Protein AF-A0A7K3PFY5-F1 (afdb_monomer_lite)

Organism: NCBI:txid285562

Sequence (84 aa):
MAAEQHPGGYDDGYDALMAAITGEPLPPDAGPDTRGEYRSATADVALLREQLNLLGDALGDAEPQDRPAPAPAPVAAPAPAPVP

pLDDT: mean 79.74, std 17.81, range [42.62, 98.5]

Radius of gyration: 29.56 Å; chains: 1; bounding box: 54×48×85 Å

Structure (mmCIF, N/CA/C/O backbone):
data_AF-A0A7K3PFY5-F1
#
_entry.id   AF-A0A7K3PFY5-F1
#
loop_
_atom_site.group_PDB
_atom_site.id
_atom_site.type_symbol
_atom_site.label_atom_id
_atom_site.label_alt_id
_atom_site.label_comp_id
_atom_site.label_asym_id
_atom_site.label_entity_id
_atom_site.label_seq_id
_atom_site.pdbx_PDB_ins_code
_atom_site.Cartn_x
_atom_site.Cartn_y
_atom_site.Cartn_z
_atom_site.occupancy
_atom_site.B_iso_or_equiv
_atom_site.auth_seq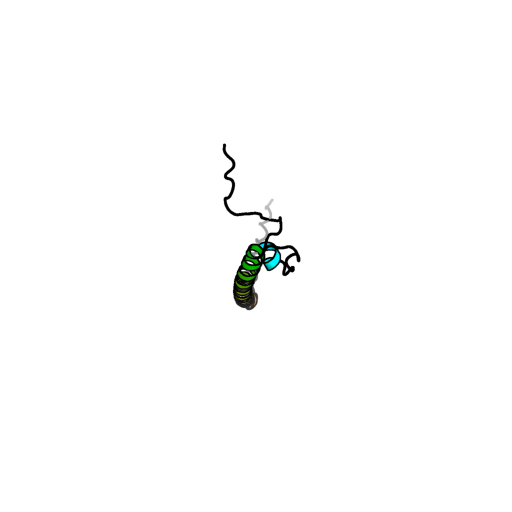_id
_atom_site.auth_comp_id
_atom_site.auth_asym_id
_atom_site.auth_atom_id
_atom_site.pdbx_PDB_model_num
ATOM 1 N N . MET A 1 1 ? 35.326 14.282 5.396 1.00 42.62 1 MET A N 1
ATOM 2 C CA . MET A 1 1 ? 34.159 13.395 5.549 1.00 42.62 1 MET A CA 1
ATOM 3 C C . MET A 1 1 ? 33.753 12.976 4.153 1.00 42.62 1 MET A C 1
ATOM 5 O O . MET A 1 1 ? 33.406 13.842 3.362 1.00 42.62 1 MET A O 1
ATOM 9 N N . ALA A 1 2 ? 33.977 11.710 3.805 1.00 43.34 2 ALA A N 1
ATOM 10 C CA . ALA A 1 2 ? 33.576 11.166 2.515 1.00 43.34 2 ALA A CA 1
ATOM 11 C C . ALA A 1 2 ? 32.067 10.918 2.569 1.00 43.34 2 ALA A C 1
ATOM 13 O O . ALA A 1 2 ? 31.593 10.335 3.540 1.00 43.34 2 ALA A O 1
ATOM 14 N N . ALA A 1 3 ? 31.330 11.408 1.574 1.00 45.59 3 ALA A N 1
ATOM 15 C CA . ALA A 1 3 ? 29.942 11.024 1.389 1.00 45.59 3 ALA A CA 1
ATOM 16 C C . ALA A 1 3 ? 29.913 9.504 1.213 1.00 45.59 3 ALA A C 1
ATOM 18 O O . ALA A 1 3 ? 30.558 8.979 0.302 1.00 45.59 3 ALA A O 1
ATOM 19 N N . GLU A 1 4 ? 29.224 8.808 2.110 1.00 47.09 4 GLU A N 1
ATOM 20 C CA . GLU A 1 4 ? 28.863 7.412 1.916 1.00 47.09 4 GLU A CA 1
ATOM 21 C C . GLU A 1 4 ? 27.946 7.367 0.694 1.00 47.09 4 GLU A C 1
ATOM 23 O O . GLU A 1 4 ? 26.741 7.591 0.767 1.00 47.09 4 GLU A O 1
ATOM 28 N N . GLN A 1 5 ? 28.560 7.193 -0.475 1.00 47.69 5 GLN A N 1
ATOM 29 C CA . GLN A 1 5 ? 27.846 6.933 -1.709 1.00 47.69 5 GLN A CA 1
ATOM 30 C C . GLN A 1 5 ? 27.221 5.555 -1.556 1.00 47.69 5 GLN A C 1
ATOM 32 O O . GLN A 1 5 ? 27.932 4.552 -1.568 1.00 47.69 5 GLN A O 1
ATOM 37 N N . HIS A 1 6 ? 25.907 5.538 -1.336 1.00 44.00 6 HIS A N 1
ATOM 38 C CA . HIS A 1 6 ? 25.104 4.331 -1.208 1.00 44.00 6 HIS A CA 1
ATOM 39 C C . HIS A 1 6 ? 25.275 3.503 -2.496 1.00 44.00 6 HIS A C 1
ATOM 41 O O . HIS A 1 6 ? 24.855 3.953 -3.565 1.00 44.00 6 HIS A O 1
ATOM 47 N N . PRO A 1 7 ? 25.953 2.343 -2.448 1.00 44.56 7 PRO A N 1
ATOM 48 C CA . PRO A 1 7 ? 26.247 1.565 -3.638 1.00 44.56 7 PRO A CA 1
ATOM 49 C C . PRO A 1 7 ? 25.009 0.734 -3.996 1.00 44.56 7 PRO A C 1
ATOM 51 O O . PRO A 1 7 ? 24.839 -0.385 -3.525 1.00 44.56 7 PRO A O 1
ATOM 54 N N . GLY A 1 8 ? 24.121 1.317 -4.798 1.00 45.78 8 GLY A N 1
ATOM 55 C CA . GLY A 1 8 ? 22.917 0.680 -5.336 1.00 45.78 8 GLY A CA 1
ATOM 56 C C . GLY A 1 8 ? 22.104 1.715 -6.107 1.00 45.78 8 GLY A C 1
ATOM 57 O O . GLY A 1 8 ? 21.657 2.689 -5.515 1.00 45.78 8 GLY A O 1
ATOM 58 N N . GLY A 1 9 ? 22.027 1.553 -7.427 1.00 45.31 9 GLY A N 1
ATOM 59 C CA . GLY A 1 9 ? 21.625 2.569 -8.398 1.00 45.31 9 GLY A CA 1
ATOM 60 C C . GLY A 1 9 ? 20.292 3.263 -8.119 1.00 45.31 9 GLY A C 1
ATOM 61 O O . GLY A 1 9 ? 19.239 2.641 -8.121 1.00 45.31 9 GLY A O 1
ATOM 62 N N . TYR A 1 10 ? 20.347 4.590 -8.021 1.00 49.22 10 TYR A N 1
ATOM 63 C CA . TYR A 1 10 ? 19.247 5.459 -8.434 1.00 49.22 10 TYR A CA 1
ATOM 64 C C . TYR A 1 10 ? 19.305 5.604 -9.966 1.00 49.22 10 TYR A C 1
ATOM 66 O O . TYR A 1 10 ? 19.530 6.704 -10.469 1.00 49.22 10 TYR A O 1
ATOM 74 N N . ASP A 1 11 ? 19.232 4.496 -10.710 1.00 51.94 11 ASP A N 1
ATOM 75 C CA . ASP A 1 11 ? 19.188 4.563 -12.174 1.00 51.94 11 ASP A CA 1
ATOM 76 C C . ASP A 1 11 ? 17.774 5.013 -12.559 1.00 51.94 11 ASP A C 1
ATOM 78 O O . ASP A 1 11 ? 16.791 4.306 -12.349 1.00 51.94 11 ASP A O 1
ATOM 82 N N . ASP A 1 12 ? 17.703 6.251 -13.043 1.00 50.44 12 ASP A N 1
ATOM 83 C CA . ASP A 1 12 ? 16.516 6.974 -13.492 1.00 50.44 12 ASP A CA 1
ATOM 84 C C . ASP A 1 1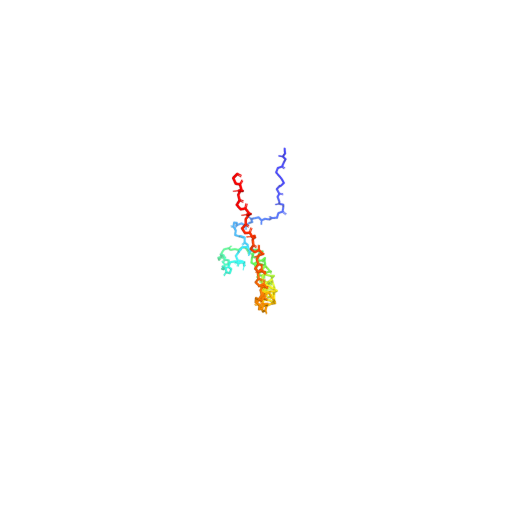2 ? 15.490 7.346 -12.421 1.00 50.44 12 ASP A C 1
ATOM 86 O O . ASP A 1 12 ? 14.347 6.972 -12.568 1.00 50.44 12 ASP A O 1
ATOM 90 N N . GLY A 1 13 ? 15.837 8.120 -11.381 1.00 54.78 13 GLY A N 1
ATOM 91 C CA . GLY A 1 13 ? 14.933 9.094 -10.711 1.00 54.78 13 GLY A CA 1
ATOM 92 C C . GLY A 1 13 ? 13.517 8.672 -10.245 1.00 54.78 13 GLY A C 1
ATOM 93 O O . GLY A 1 13 ? 12.758 9.523 -9.781 1.00 54.78 13 GLY A O 1
ATOM 94 N N . TYR A 1 14 ? 13.153 7.399 -10.346 1.00 64.75 14 TYR A N 1
ATOM 95 C CA . TYR A 1 14 ? 11.818 6.845 -10.202 1.00 64.75 14 TYR A CA 1
ATOM 96 C C . TYR A 1 14 ? 11.920 5.746 -9.158 1.00 64.75 14 TYR A C 1
ATOM 98 O O . TYR A 1 14 ? 12.359 4.628 -9.420 1.00 64.75 14 TYR A O 1
ATOM 106 N N . ASP A 1 15 ? 11.537 6.099 -7.941 1.00 85.94 15 ASP A N 1
ATOM 107 C CA . ASP A 1 15 ? 11.537 5.177 -6.820 1.00 85.94 15 ASP A CA 1
ATOM 108 C C . ASP A 1 15 ? 10.381 4.172 -6.986 1.00 85.94 15 ASP A C 1
ATOM 110 O O . ASP A 1 15 ? 9.201 4.499 -6.818 1.00 85.94 15 ASP A O 1
ATOM 114 N N . ALA A 1 16 ? 10.735 2.938 -7.354 1.00 91.38 16 ALA A N 1
ATOM 115 C CA . ALA A 1 16 ? 9.802 1.835 -7.554 1.00 91.38 16 ALA A CA 1
ATOM 116 C C . ALA A 1 16 ? 8.966 1.529 -6.300 1.00 91.38 16 ALA A C 1
ATOM 118 O O . ALA A 1 16 ? 7.796 1.151 -6.421 1.00 91.38 16 ALA A O 1
ATOM 119 N N . LEU A 1 17 ? 9.534 1.720 -5.104 1.00 94.12 17 LEU A N 1
ATOM 120 C CA . LEU A 1 17 ? 8.812 1.559 -3.846 1.00 94.12 17 LEU A CA 1
ATOM 121 C C . LEU A 1 17 ? 7.766 2.663 -3.691 1.00 94.12 17 LEU A C 1
ATOM 123 O O . LEU A 1 17 ? 6.608 2.366 -3.399 1.00 94.12 17 LEU A O 1
ATOM 127 N N . MET A 1 18 ? 8.140 3.922 -3.932 1.00 93.94 18 MET A N 1
ATOM 128 C CA . MET A 1 18 ? 7.187 5.033 -3.867 1.00 93.94 18 MET A CA 1
ATOM 129 C C . MET A 1 18 ? 6.031 4.860 -4.854 1.00 93.94 18 MET A C 1
ATOM 131 O O . MET A 1 18 ? 4.881 5.031 -4.453 1.00 93.94 18 MET A O 1
ATOM 135 N N . ALA A 1 19 ? 6.306 4.438 -6.092 1.00 94.75 19 ALA A N 1
ATOM 136 C CA . ALA A 1 19 ? 5.264 4.155 -7.080 1.00 94.75 19 ALA A CA 1
ATOM 137 C C . ALA A 1 19 ? 4.311 3.030 -6.620 1.00 94.75 19 ALA A C 1
ATOM 139 O O . ALA A 1 19 ? 3.095 3.125 -6.789 1.00 94.75 19 ALA A O 1
ATOM 140 N N . ALA A 1 20 ? 4.830 1.969 -5.991 1.00 96.62 20 ALA A N 1
ATOM 141 C CA . ALA A 1 20 ? 4.000 0.890 -5.448 1.00 96.62 20 ALA A CA 1
ATOM 142 C C . ALA A 1 20 ? 3.124 1.360 -4.267 1.00 96.62 20 ALA A C 1
ATOM 144 O O . ALA A 1 20 ? 1.954 0.972 -4.149 1.00 96.62 20 ALA A O 1
ATOM 145 N N . ILE A 1 21 ? 3.666 2.229 -3.405 1.00 95.88 21 ILE A N 1
ATOM 146 C CA . ILE A 1 21 ? 2.933 2.835 -2.286 1.00 95.88 21 ILE A CA 1
ATOM 147 C C . ILE A 1 21 ? 1.794 3.726 -2.801 1.00 95.88 21 ILE A C 1
ATOM 149 O O . ILE A 1 21 ? 0.673 3.610 -2.298 1.00 95.88 21 ILE A O 1
ATOM 153 N N . THR A 1 22 ? 2.043 4.575 -3.805 1.00 95.00 22 THR A N 1
ATOM 154 C CA . THR A 1 22 ? 1.029 5.479 -4.384 1.00 95.00 22 THR A CA 1
ATOM 155 C C . THR A 1 22 ? 0.068 4.778 -5.344 1.00 95.00 22 THR A C 1
ATOM 157 O O . THR A 1 22 ? -1.009 5.302 -5.621 1.00 95.00 22 THR A O 1
ATOM 160 N N . GLY A 1 23 ? 0.409 3.574 -5.815 1.00 94.62 23 GLY A N 1
ATOM 161 C CA . GLY A 1 23 ? -0.362 2.853 -6.830 1.00 94.62 23 GLY A CA 1
ATOM 162 C C . GLY A 1 23 ? -0.195 3.439 -8.233 1.00 94.62 23 GLY A C 1
ATOM 163 O O . GLY A 1 23 ? -1.002 3.159 -9.120 1.00 94.62 23 GLY A O 1
ATOM 164 N N . GLU A 1 24 ? 0.832 4.260 -8.438 1.00 93.94 24 GLU A N 1
ATOM 165 C CA . GLU A 1 24 ? 1.149 4.829 -9.739 1.00 93.94 24 GLU A CA 1
ATOM 166 C C . GLU A 1 24 ? 1.856 3.792 -10.624 1.00 93.94 24 GLU A C 1
ATOM 168 O O . GLU A 1 24 ? 2.629 2.956 -10.135 1.00 93.94 24 GLU A O 1
ATOM 173 N N . PRO A 1 25 ? 1.592 3.806 -11.941 1.00 91.44 25 PRO A N 1
ATOM 174 C CA . PRO A 1 25 ? 2.324 2.968 -12.871 1.00 91.44 25 PRO A CA 1
ATOM 175 C C . PRO A 1 25 ? 3.762 3.470 -13.018 1.00 91.44 25 PRO A C 1
ATOM 177 O O . PRO A 1 25 ? 4.019 4.675 -13.017 1.00 91.44 25 PRO A O 1
ATOM 180 N N . LEU A 1 26 ? 4.698 2.545 -13.235 1.00 90.06 26 LEU A N 1
ATOM 181 C CA . LEU A 1 26 ? 6.044 2.929 -13.647 1.00 90.06 26 LEU A CA 1
ATOM 182 C C . LEU A 1 26 ? 6.037 3.604 -15.031 1.00 90.06 26 LEU A C 1
ATOM 184 O O . LEU A 1 26 ? 5.239 3.223 -15.898 1.00 90.06 26 LEU A O 1
ATOM 188 N N . PRO A 1 27 ? 6.978 4.529 -15.282 1.00 86.81 27 PRO A N 1
ATOM 189 C CA . PRO A 1 27 ? 7.205 5.092 -16.604 1.00 86.81 27 PRO A CA 1
ATOM 190 C C . PRO A 1 27 ? 7.473 4.027 -17.689 1.00 86.81 27 PRO A C 1
ATOM 192 O O . PRO A 1 27 ? 8.049 2.963 -17.414 1.00 86.81 27 PRO A O 1
ATOM 195 N N . PRO A 1 28 ? 7.086 4.287 -18.953 1.00 87.00 28 PRO A N 1
ATOM 196 C CA . PRO A 1 28 ? 7.293 3.348 -20.059 1.00 87.00 28 PRO A CA 1
ATOM 197 C C . PRO A 1 28 ? 8.766 3.040 -20.363 1.00 87.00 28 PRO A C 1
ATOM 199 O O . PRO A 1 28 ? 9.070 1.992 -20.930 1.00 87.00 28 PRO A O 1
ATOM 202 N N . ASP A 1 29 ? 9.676 3.931 -19.993 1.00 85.75 29 ASP A N 1
ATOM 203 C CA . ASP A 1 29 ? 11.123 3.850 -20.195 1.00 85.75 29 ASP A CA 1
ATOM 204 C C . ASP A 1 29 ? 11.878 3.201 -19.025 1.00 85.75 29 ASP A C 1
ATOM 206 O O . ASP A 1 29 ? 13.060 2.912 -19.177 1.00 85.75 29 ASP A O 1
ATOM 210 N N . ALA A 1 30 ? 11.201 2.876 -17.915 1.00 87.12 30 ALA A N 1
ATOM 211 C CA . ALA A 1 30 ? 11.824 2.233 -16.755 1.00 87.12 30 ALA A CA 1
ATOM 212 C C . ALA A 1 30 ? 12.635 0.979 -17.140 1.00 87.12 30 ALA A C 1
ATOM 214 O O . ALA A 1 30 ? 12.224 0.197 -18.000 1.00 87.12 30 ALA A O 1
ATOM 215 N N . GLY A 1 31 ? 13.767 0.740 -16.480 1.00 89.12 31 GLY A N 1
ATOM 216 C CA . GLY A 1 31 ? 14.608 -0.431 -16.732 1.00 89.12 31 GLY A CA 1
ATOM 217 C C . GLY A 1 31 ? 13.951 -1.765 -16.332 1.00 89.12 31 GLY A C 1
ATOM 218 O O . GLY A 1 31 ? 12.966 -1.796 -15.585 1.00 89.12 31 GLY A O 1
ATOM 219 N N . PRO A 1 32 ? 14.464 -2.912 -16.820 1.00 88.94 32 PRO A N 1
ATOM 220 C CA . PRO A 1 32 ? 13.982 -4.233 -16.406 1.00 88.94 32 PRO A CA 1
ATOM 221 C C . PRO A 1 32 ? 14.157 -4.487 -14.899 1.00 88.94 32 PRO A C 1
ATOM 223 O O . PRO A 1 32 ? 13.272 -5.106 -14.304 1.00 88.94 32 PRO A O 1
ATOM 226 N N . ASP A 1 33 ? 15.231 -3.970 -14.295 1.00 89.50 33 ASP A N 1
ATOM 227 C CA . ASP A 1 33 ? 15.515 -4.101 -12.860 1.00 89.50 33 ASP A CA 1
ATOM 228 C C . ASP A 1 33 ? 14.505 -3.304 -12.028 1.00 89.50 33 ASP A C 1
ATOM 230 O O . ASP A 1 33 ? 13.796 -3.896 -11.217 1.00 89.50 33 ASP A O 1
ATOM 234 N N . THR A 1 34 ? 14.291 -2.021 -12.345 1.00 90.31 34 THR A N 1
ATOM 235 C CA . THR A 1 34 ? 13.253 -1.171 -11.728 1.00 90.31 34 THR A CA 1
ATOM 236 C C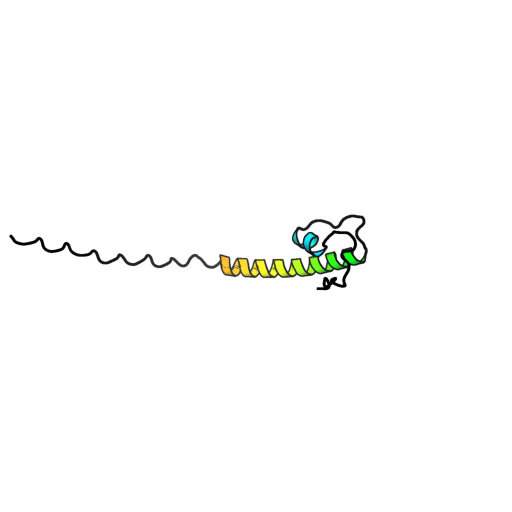 . THR A 1 34 ? 11.860 -1.802 -11.826 1.00 90.31 34 THR A C 1
ATOM 238 O O . THR A 1 34 ? 11.072 -1.776 -10.882 1.00 90.31 34 THR A O 1
ATOM 241 N N . ARG A 1 35 ? 11.533 -2.434 -12.963 1.00 92.44 35 ARG A N 1
ATOM 242 C CA . ARG A 1 35 ? 10.270 -3.180 -13.119 1.00 92.44 35 ARG A CA 1
ATOM 243 C C . ARG A 1 35 ? 10.205 -4.427 -12.243 1.00 92.44 35 ARG A C 1
ATOM 245 O O . ARG A 1 35 ? 9.116 -4.801 -11.811 1.00 92.44 35 ARG A O 1
ATOM 252 N N . GLY A 1 36 ? 11.327 -5.110 -12.035 1.00 94.75 36 GLY A N 1
ATOM 253 C CA . GLY A 1 36 ? 11.441 -6.218 -11.090 1.00 94.75 36 GLY A CA 1
ATOM 254 C C . GLY A 1 36 ? 11.202 -5.757 -9.656 1.00 94.75 36 GLY A C 1
ATOM 255 O O . GLY A 1 36 ? 10.358 -6.330 -8.968 1.00 94.75 36 GLY A O 1
ATOM 256 N N . GLU A 1 37 ? 11.869 -4.678 -9.258 1.00 94.12 37 GLU A N 1
ATOM 257 C CA . GLU A 1 37 ? 11.731 -4.049 -7.945 1.00 94.12 37 GLU A CA 1
ATOM 258 C C . GLU A 1 37 ? 10.300 -3.583 -7.685 1.00 94.12 37 GLU A C 1
ATOM 260 O O . GLU A 1 37 ? 9.737 -3.923 -6.652 1.00 94.12 37 GLU A O 1
ATOM 265 N N . TYR A 1 38 ? 9.653 -2.916 -8.645 1.00 95.25 38 TYR A N 1
ATOM 266 C CA . TYR A 1 38 ? 8.252 -2.499 -8.517 1.00 95.25 38 TYR A CA 1
ATOM 267 C C . TYR A 1 38 ? 7.304 -3.679 -8.319 1.00 95.25 38 TYR A C 1
ATOM 269 O O . TYR A 1 38 ? 6.388 -3.601 -7.502 1.00 95.25 38 TYR A O 1
ATOM 277 N N . ARG A 1 39 ? 7.515 -4.797 -9.029 1.00 96.62 39 ARG A N 1
ATOM 278 C CA . ARG A 1 39 ? 6.712 -6.013 -8.820 1.00 96.62 39 ARG A CA 1
ATOM 279 C C . ARG A 1 39 ? 6.913 -6.585 -7.418 1.00 96.62 39 ARG A C 1
ATOM 281 O O . ARG A 1 39 ? 5.927 -6.979 -6.802 1.00 96.62 39 ARG A O 1
ATOM 288 N N . SER A 1 40 ? 8.153 -6.612 -6.924 1.00 97.38 40 SER A N 1
ATOM 289 C CA . SER A 1 40 ? 8.453 -7.045 -5.553 1.00 97.38 40 SER A CA 1
ATOM 290 C C . SER A 1 40 ? 7.789 -6.121 -4.533 1.00 97.38 40 SER A C 1
ATOM 292 O O . SER A 1 40 ? 6.989 -6.575 -3.723 1.00 97.38 40 SER A O 1
ATOM 294 N N . ALA A 1 41 ? 8.019 -4.813 -4.651 1.00 97.44 41 ALA A N 1
ATOM 295 C CA . ALA A 1 41 ? 7.445 -3.800 -3.775 1.00 97.44 41 ALA A CA 1
ATOM 296 C C . ALA A 1 41 ? 5.910 -3.829 -3.787 1.00 97.44 41 ALA A C 1
ATOM 298 O O . ALA A 1 41 ? 5.281 -3.687 -2.745 1.00 97.44 41 ALA A O 1
ATOM 299 N N . THR A 1 42 ? 5.286 -4.071 -4.942 1.00 98.19 42 THR A N 1
ATOM 300 C CA . THR A 1 42 ? 3.827 -4.217 -5.048 1.00 98.19 42 THR A CA 1
ATOM 301 C C . THR A 1 42 ? 3.319 -5.409 -4.239 1.00 98.19 42 THR A C 1
ATOM 303 O O . THR A 1 42 ? 2.295 -5.292 -3.566 1.00 98.19 42 THR A O 1
ATOM 306 N N . ALA A 1 43 ? 4.022 -6.545 -4.278 1.00 98.44 43 ALA A N 1
ATOM 307 C CA . ALA A 1 43 ? 3.664 -7.718 -3.484 1.00 98.44 43 ALA A CA 1
ATOM 308 C C . ALA A 1 43 ? 3.820 -7.446 -1.979 1.00 98.44 43 ALA A C 1
ATOM 310 O O . ALA A 1 43 ? 2.912 -7.748 -1.203 1.00 98.44 43 ALA A O 1
ATOM 311 N N . ASP A 1 44 ? 4.917 -6.802 -1.580 1.00 98.25 44 ASP A N 1
ATOM 312 C CA . ASP A 1 44 ? 5.184 -6.464 -0.180 1.00 98.25 44 ASP A CA 1
ATOM 313 C C . ASP A 1 44 ? 4.157 -5.458 0.365 1.00 98.25 44 ASP A C 1
ATOM 315 O O . ASP A 1 44 ? 3.575 -5.659 1.431 1.00 98.25 44 ASP A O 1
ATOM 319 N N . VAL A 1 45 ? 3.853 -4.401 -0.394 1.00 98.31 45 VAL A N 1
ATOM 320 C CA . VAL A 1 45 ? 2.833 -3.405 -0.032 1.00 98.31 45 VAL A CA 1
ATOM 321 C C . VAL A 1 45 ? 1.441 -4.038 0.042 1.00 98.31 45 VAL A C 1
ATOM 323 O O . VAL A 1 45 ? 0.651 -3.655 0.907 1.00 98.31 45 VAL A O 1
ATOM 326 N N . ALA A 1 46 ? 1.118 -5.007 -0.821 1.00 98.38 46 ALA A N 1
ATOM 327 C CA . ALA A 1 46 ? -0.154 -5.724 -0.747 1.00 98.38 46 ALA A CA 1
ATOM 328 C C . ALA A 1 46 ? -0.296 -6.489 0.580 1.00 98.38 46 ALA A C 1
ATOM 330 O O . ALA A 1 46 ? -1.325 -6.359 1.243 1.00 98.38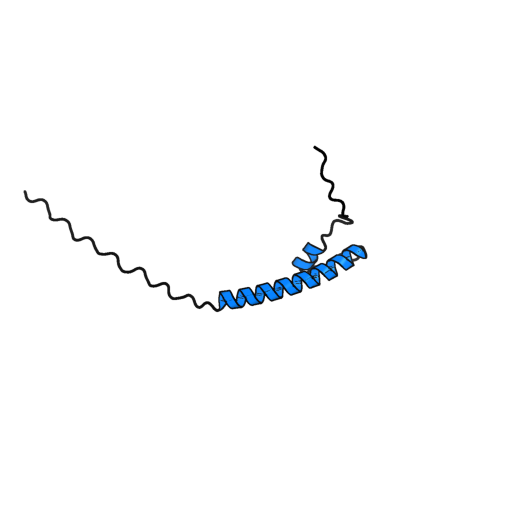 46 ALA A O 1
ATOM 331 N N . LEU A 1 47 ? 0.756 -7.196 1.006 1.00 98.50 47 LEU A N 1
ATOM 332 C CA . LEU A 1 47 ? 0.786 -7.885 2.298 1.00 98.50 47 LEU A CA 1
ATOM 333 C C . LEU A 1 47 ? 0.667 -6.902 3.473 1.00 98.50 47 LEU A C 1
ATOM 335 O O . LEU A 1 47 ? -0.100 -7.134 4.407 1.00 98.50 47 LEU A O 1
ATOM 339 N N . LEU A 1 48 ? 1.393 -5.781 3.433 1.00 98.25 48 LEU A N 1
ATOM 340 C CA . LEU A 1 48 ? 1.316 -4.762 4.483 1.00 98.25 48 LEU A CA 1
ATOM 341 C C . LEU A 1 48 ? -0.086 -4.149 4.584 1.00 98.25 48 LEU A C 1
ATOM 343 O O . LEU A 1 48 ? -0.581 -3.931 5.686 1.00 98.25 48 LEU A O 1
ATOM 347 N N . ARG A 1 49 ? -0.755 -3.898 3.453 1.00 97.88 49 ARG A N 1
ATOM 348 C CA . ARG A 1 49 ? -2.141 -3.399 3.434 1.00 97.88 49 ARG A CA 1
ATOM 349 C C . ARG A 1 49 ? -3.114 -4.399 4.052 1.00 97.88 49 ARG A C 1
ATOM 351 O O . ARG A 1 49 ? -3.992 -3.987 4.801 1.00 97.88 49 ARG A O 1
ATOM 358 N N . GLU A 1 50 ? -2.941 -5.691 3.790 1.00 98.38 50 GLU A N 1
ATOM 359 C CA . GLU A 1 50 ? -3.735 -6.742 4.435 1.00 98.38 50 GLU A CA 1
ATOM 360 C C . GLU A 1 50 ? -3.560 -6.719 5.961 1.00 98.38 50 GLU A C 1
ATOM 362 O O . GLU A 1 50 ? -4.542 -6.700 6.700 1.00 98.38 50 GLU A O 1
ATOM 367 N N . GLN A 1 51 ? -2.319 -6.629 6.442 1.00 98.38 51 GLN A N 1
ATOM 368 C CA . GLN A 1 51 ? -2.031 -6.546 7.877 1.00 98.38 51 GLN A CA 1
ATOM 369 C C . GLN A 1 51 ? -2.609 -5.281 8.520 1.00 98.38 51 GLN A C 1
ATOM 371 O O . GLN A 1 51 ? -3.155 -5.339 9.622 1.00 98.38 51 GLN A O 1
ATOM 376 N N . LEU A 1 52 ? -2.507 -4.140 7.836 1.00 97.69 52 LEU A N 1
ATOM 377 C CA . LEU A 1 52 ? -3.074 -2.880 8.310 1.00 97.69 52 LEU A CA 1
ATOM 378 C C . LEU A 1 52 ? -4.602 -2.924 8.362 1.00 97.69 52 LEU A C 1
ATOM 380 O O . LEU A 1 52 ? -5.167 -2.363 9.296 1.00 97.69 52 LEU A O 1
ATOM 384 N N . ASN A 1 53 ? -5.261 -3.613 7.427 1.00 97.12 53 ASN A N 1
ATOM 385 C CA . ASN A 1 53 ? -6.708 -3.823 7.483 1.00 97.12 53 ASN A CA 1
ATOM 386 C C . ASN A 1 53 ? -7.097 -4.650 8.713 1.00 97.12 53 ASN A C 1
ATOM 388 O O . ASN A 1 53 ? -7.947 -4.216 9.479 1.00 97.12 53 ASN A O 1
ATOM 392 N N . LEU A 1 54 ? -6.411 -5.769 8.972 1.00 96.75 54 LEU A N 1
ATOM 393 C CA . LEU A 1 54 ? -6.664 -6.592 10.163 1.00 96.75 54 LEU A CA 1
ATOM 394 C C . LEU A 1 54 ? -6.477 -5.805 11.466 1.00 96.75 54 LEU A C 1
ATOM 396 O O . LEU A 1 54 ? -7.257 -5.947 12.407 1.00 96.75 54 LEU A O 1
ATOM 400 N N . LEU A 1 55 ? -5.436 -4.970 11.532 1.00 95.75 55 LEU A N 1
ATOM 401 C CA . LEU A 1 55 ? -5.201 -4.111 12.688 1.00 95.75 55 LEU A CA 1
ATOM 402 C C . LEU A 1 55 ? -6.270 -3.016 12.803 1.00 95.75 55 LEU A C 1
ATOM 404 O O . LEU A 1 55 ? -6.710 -2.712 13.909 1.00 95.75 55 LEU A O 1
ATOM 408 N N . GLY A 1 56 ? -6.685 -2.436 11.678 1.00 94.50 56 GLY A N 1
ATOM 409 C CA . GLY A 1 56 ? -7.759 -1.450 11.610 1.00 94.50 56 GLY A CA 1
ATOM 410 C C . GLY A 1 56 ? -9.082 -2.008 12.121 1.00 94.50 56 GLY A C 1
ATOM 411 O O . GLY A 1 56 ? -9.712 -1.366 12.954 1.00 94.50 56 GLY A O 1
ATOM 412 N N . ASP A 1 57 ? -9.445 -3.220 11.705 1.00 93.25 57 ASP A N 1
ATOM 413 C CA . ASP A 1 57 ? -10.654 -3.912 12.157 1.00 93.25 57 ASP A CA 1
ATOM 414 C C . ASP A 1 57 ? -10.592 -4.183 13.667 1.00 93.25 57 ASP A C 1
ATOM 416 O O . ASP A 1 57 ? -11.488 -3.798 14.413 1.00 93.25 57 ASP A O 1
ATOM 420 N N . ALA A 1 58 ? -9.483 -4.747 14.156 1.00 91.81 58 ALA A N 1
ATOM 421 C CA . ALA A 1 58 ? -9.320 -5.057 15.577 1.00 91.81 58 ALA A CA 1
ATOM 422 C C . ALA A 1 58 ? -9.341 -3.814 16.487 1.00 91.81 58 ALA A C 1
ATOM 424 O O . ALA A 1 58 ? -9.819 -3.882 17.620 1.00 91.81 58 ALA A O 1
ATOM 425 N N . LEU A 1 59 ? -8.795 -2.686 16.018 1.00 91.38 59 LEU A N 1
ATOM 426 C CA . LEU A 1 59 ? -8.802 -1.420 16.756 1.00 91.38 59 LEU A CA 1
ATOM 427 C C . LEU A 1 59 ? -10.125 -0.656 16.605 1.00 91.38 59 LEU A C 1
ATOM 429 O O . LEU A 1 59 ? -10.486 0.090 17.512 1.00 91.38 59 LEU A O 1
ATOM 433 N N . GLY A 1 60 ? -10.820 -0.811 15.476 1.00 86.38 60 GLY A N 1
ATOM 434 C CA . GLY A 1 60 ? -12.088 -0.148 15.167 1.00 86.38 60 GLY A CA 1
ATOM 435 C C . GLY A 1 60 ? -13.301 -0.812 15.818 1.00 86.38 60 GLY A C 1
ATOM 436 O O . GLY A 1 60 ? -14.210 -0.107 16.245 1.00 86.38 60 GLY A O 1
ATOM 437 N N . ASP A 1 61 ? -13.275 -2.138 15.975 1.00 74.81 61 ASP A N 1
ATOM 438 C CA . ASP A 1 61 ? -14.305 -2.921 16.677 1.0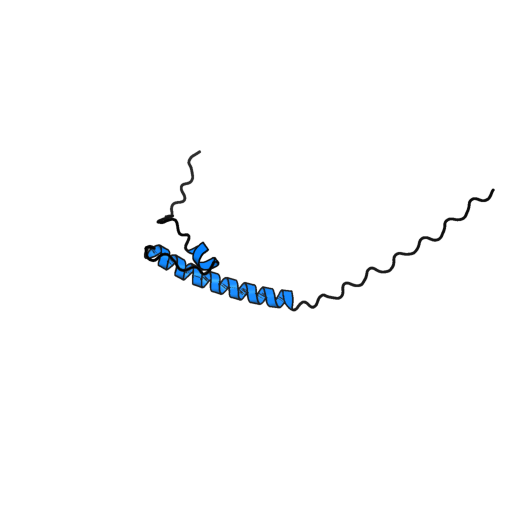0 74.81 61 ASP A CA 1
ATOM 439 C C . ASP A 1 61 ? -14.264 -2.748 18.202 1.00 74.81 61 ASP A C 1
ATOM 441 O O . ASP A 1 61 ? -15.142 -3.233 18.923 1.00 74.81 61 ASP A O 1
ATOM 445 N N . ALA A 1 62 ? -13.260 -2.039 18.726 1.00 63.53 62 ALA A N 1
ATOM 446 C CA . ALA A 1 62 ? -13.322 -1.531 20.082 1.00 63.53 62 ALA A CA 1
ATOM 447 C C . ALA A 1 62 ? -14.406 -0.443 20.140 1.00 63.53 62 ALA A C 1
ATOM 449 O O . ALA A 1 62 ? -14.112 0.746 19.998 1.00 63.53 62 ALA A O 1
ATOM 450 N N . GLU A 1 63 ? -15.658 -0.858 20.374 1.00 66.31 63 GLU A N 1
ATOM 451 C CA . GLU A 1 63 ? -16.723 0.024 20.856 1.00 66.31 63 GLU A CA 1
ATOM 452 C C . GLU A 1 63 ? -16.099 0.965 21.889 1.00 66.31 63 GLU A C 1
ATOM 454 O O . GLU A 1 63 ? -15.407 0.468 22.794 1.00 66.31 63 GLU A O 1
ATOM 459 N N . PRO A 1 64 ? -16.270 2.296 21.764 1.00 66.19 64 PRO A N 1
ATOM 460 C CA . PRO A 1 64 ? -15.756 3.223 22.750 1.00 66.19 64 PRO A CA 1
ATOM 461 C C . PRO A 1 64 ? -16.270 2.749 24.102 1.00 66.19 64 PRO A C 1
ATOM 463 O O . PRO A 1 64 ? -17.459 2.867 24.384 1.00 66.19 64 PRO A O 1
ATOM 466 N N . GLN A 1 65 ? -15.398 2.144 24.918 1.00 62.66 65 GLN A N 1
ATOM 467 C CA . GLN A 1 65 ? -15.777 1.793 26.274 1.00 62.66 65 GLN A CA 1
ATOM 468 C C . GLN A 1 65 ? -16.211 3.108 26.885 1.00 62.66 65 GLN A C 1
ATOM 470 O O . GLN A 1 65 ? -15.370 4.007 26.994 1.00 62.66 65 GLN A O 1
ATOM 475 N N . ASP A 1 66 ? -17.507 3.225 27.191 1.00 63.56 66 ASP A N 1
ATOM 476 C CA . ASP A 1 66 ? -18.092 4.364 27.881 1.00 63.56 66 ASP A CA 1
ATOM 477 C C . ASP A 1 66 ? -17.160 4.678 29.038 1.00 63.56 66 ASP A C 1
ATOM 479 O O . ASP A 1 66 ? -17.105 3.962 30.044 1.00 63.56 66 ASP A O 1
ATOM 483 N N . ARG A 1 67 ? -16.312 5.692 28.838 1.00 67.44 67 ARG A N 1
ATOM 484 C CA . ARG A 1 67 ? -15.335 6.073 29.839 1.00 67.44 67 ARG A CA 1
ATOM 485 C C . ARG A 1 67 ? -16.195 6.486 31.019 1.00 67.44 67 ARG A C 1
ATOM 487 O O . ARG A 1 67 ? -16.990 7.410 30.831 1.00 67.44 67 ARG A O 1
ATOM 494 N N . PRO A 1 68 ? -16.078 5.831 32.191 1.00 69.19 68 PRO A N 1
ATOM 495 C CA . PRO A 1 68 ? -16.914 6.173 33.325 1.00 69.19 68 PRO A CA 1
ATOM 496 C C . PRO A 1 68 ? -16.827 7.679 33.519 1.00 69.19 68 PRO A C 1
ATOM 498 O O . PRO A 1 68 ? -15.721 8.217 33.653 1.00 69.19 68 PRO A O 1
ATOM 501 N N . ALA A 1 69 ? -17.973 8.358 33.417 1.00 75.44 69 ALA A N 1
ATOM 502 C CA . ALA A 1 69 ? -18.018 9.800 33.573 1.00 75.44 69 ALA A CA 1
ATOM 503 C C . ALA A 1 69 ? -17.308 10.140 34.892 1.00 75.44 69 ALA A C 1
ATOM 505 O O . ALA A 1 69 ? -17.546 9.452 35.893 1.00 75.44 69 ALA A O 1
ATOM 506 N N . PRO A 1 70 ? -16.400 11.133 34.904 1.00 73.38 70 PRO A N 1
ATOM 507 C CA . PRO A 1 70 ? -15.687 11.486 36.118 1.00 73.38 70 PRO A CA 1
ATOM 508 C C . PRO A 1 70 ? -16.710 11.734 37.226 1.00 73.38 70 PRO A C 1
ATOM 510 O O . PRO A 1 70 ? -17.659 12.499 37.041 1.00 73.38 70 PRO A O 1
ATOM 513 N N . ALA A 1 71 ? -16.544 11.031 38.351 1.00 78.75 71 ALA A N 1
ATOM 514 C CA . ALA A 1 71 ? -17.445 11.160 39.484 1.00 78.75 71 ALA A CA 1
ATOM 515 C C . ALA A 1 71 ? -17.543 12.643 39.885 1.00 78.75 71 ALA A C 1
ATOM 517 O O . ALA A 1 71 ? -16.517 13.335 39.882 1.00 78.75 71 ALA A O 1
ATOM 518 N N . PRO A 1 72 ? -18.746 13.153 40.207 1.00 77.56 72 PRO A N 1
ATOM 519 C CA . PRO A 1 72 ? -18.913 14.550 40.574 1.00 77.56 72 PRO A CA 1
ATOM 520 C C . PRO A 1 72 ? -17.988 14.887 41.745 1.00 77.56 72 PRO A C 1
ATOM 522 O O . PRO A 1 72 ? -17.993 14.207 42.774 1.00 77.56 72 PRO A O 1
ATOM 525 N N . ALA A 1 73 ? -17.167 15.924 41.567 1.00 78.44 73 ALA A N 1
ATOM 526 C CA . ALA A 1 73 ? -16.274 16.394 42.613 1.00 78.44 73 ALA A CA 1
ATOM 527 C C . ALA A 1 73 ? -17.101 16.836 43.835 1.00 78.44 73 ALA A C 1
ATOM 529 O O . ALA A 1 73 ? -18.144 17.476 43.661 1.00 78.44 73 ALA A O 1
ATOM 530 N N . PRO A 1 74 ? -16.665 16.519 45.068 1.00 75.88 74 PRO A N 1
ATOM 531 C CA . PRO A 1 74 ? -17.354 16.979 46.263 1.00 75.88 74 PRO A CA 1
ATOM 532 C C . PRO A 1 74 ? -17.390 18.510 46.275 1.00 75.88 74 PRO A C 1
ATOM 534 O O . PRO A 1 74 ? -16.355 19.175 46.218 1.00 75.88 74 PRO A O 1
ATOM 537 N N . VAL A 1 75 ? -18.600 19.067 46.329 1.00 76.75 75 VAL A N 1
ATOM 538 C CA . VAL A 1 75 ? -18.822 20.510 46.454 1.00 76.75 75 VAL A CA 1
ATOM 539 C C . VAL A 1 75 ? -18.251 20.960 47.795 1.00 76.75 75 VAL A C 1
ATOM 541 O O . VAL A 1 75 ? -18.666 20.469 48.846 1.00 76.75 75 VAL A O 1
ATOM 544 N N . ALA A 1 76 ? -17.281 21.874 47.764 1.00 73.06 76 ALA A N 1
ATOM 545 C CA . ALA A 1 76 ? -16.744 22.470 48.978 1.00 73.06 76 ALA A CA 1
ATOM 546 C C . ALA A 1 76 ? -17.869 23.214 49.713 1.00 73.06 76 ALA A C 1
ATOM 548 O O . ALA A 1 76 ? -18.539 24.072 49.134 1.00 73.06 76 ALA A O 1
ATOM 549 N N . ALA A 1 77 ? -18.089 22.861 50.981 1.00 75.06 77 ALA A N 1
ATOM 550 C CA . ALA A 1 77 ? -19.056 23.547 51.825 1.00 75.06 77 ALA A CA 1
ATOM 551 C C . ALA A 1 77 ? -18.673 25.03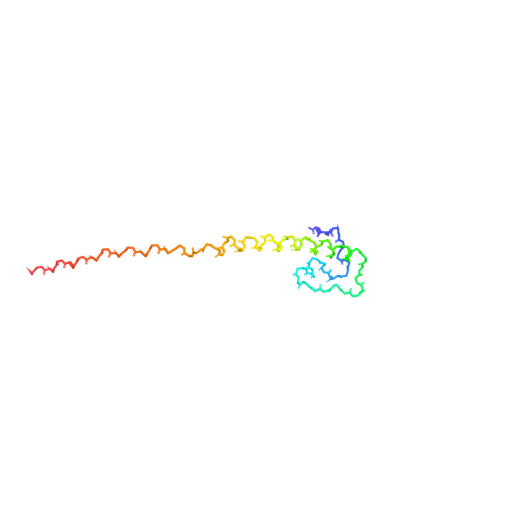4 51.962 1.00 75.06 77 ALA A C 1
ATOM 553 O O . ALA A 1 77 ? -17.480 25.347 52.044 1.00 75.06 77 ALA A O 1
ATOM 554 N N . PRO A 1 78 ? -19.653 25.956 51.992 1.00 72.50 78 PRO A N 1
ATOM 555 C CA . PRO A 1 78 ? -19.369 27.371 52.183 1.00 72.50 78 PRO A CA 1
ATOM 556 C C . PRO A 1 78 ? -18.632 27.578 53.509 1.00 72.50 78 PRO A C 1
ATOM 558 O O . PRO A 1 78 ? -19.045 27.064 54.552 1.00 72.50 78 PRO A O 1
ATOM 561 N N . ALA A 1 79 ? -17.522 28.315 53.452 1.00 73.69 79 ALA A N 1
ATOM 562 C CA . ALA A 1 79 ? -16.742 28.655 54.632 1.00 73.69 79 ALA A CA 1
ATOM 563 C C . ALA A 1 79 ? -17.615 29.435 55.635 1.00 73.69 79 ALA A C 1
ATOM 565 O O . ALA A 1 79 ? -18.414 30.279 55.214 1.00 73.69 79 ALA A O 1
ATOM 566 N N . PRO A 1 80 ? -17.487 29.171 56.948 1.00 71.62 80 PRO A N 1
ATOM 567 C CA . PRO A 1 80 ? -18.249 29.896 57.953 1.00 71.62 80 PRO A CA 1
ATOM 568 C C . PRO A 1 80 ? -17.908 31.388 57.891 1.00 71.62 80 PRO A C 1
ATOM 570 O O . PRO A 1 80 ? -16.738 31.769 57.821 1.00 71.62 80 PRO A O 1
ATOM 573 N N . ALA A 1 81 ? -18.949 32.224 57.892 1.00 73.31 81 ALA A N 1
ATOM 574 C CA . ALA A 1 81 ? -18.799 33.671 57.875 1.00 73.31 81 ALA A CA 1
ATOM 575 C C . ALA A 1 81 ? -18.029 34.142 59.122 1.00 73.31 81 ALA A C 1
ATOM 577 O O . ALA A 1 81 ? -18.261 33.607 60.212 1.00 73.31 81 ALA A O 1
ATOM 578 N N . PRO A 1 82 ? -17.129 35.133 58.987 1.00 65.81 82 PRO A N 1
ATOM 579 C CA . PRO A 1 82 ? -16.439 35.692 60.136 1.00 65.81 82 PRO A CA 1
ATOM 580 C C . PRO A 1 82 ? -17.466 36.318 61.083 1.00 65.81 82 PRO A C 1
ATOM 582 O O . PRO A 1 82 ? -18.270 37.162 60.683 1.00 65.81 82 PRO A O 1
ATOM 585 N N . VAL A 1 83 ? -17.454 35.855 62.332 1.00 63.75 83 VAL A N 1
ATOM 586 C CA . VAL A 1 83 ? -18.214 36.460 63.428 1.00 63.75 83 VAL A CA 1
ATOM 587 C C . VAL A 1 83 ? -17.550 37.787 63.838 1.00 63.75 83 VAL A C 1
ATOM 589 O O . VAL A 1 83 ? -16.318 37.850 63.813 1.00 63.75 83 VAL A O 1
ATOM 592 N N . PRO A 1 84 ? -18.342 38.835 64.142 1.00 64.25 84 PRO A N 1
ATOM 593 C CA . PRO A 1 84 ? -17.856 40.197 64.387 1.00 64.25 84 PRO A CA 1
ATOM 594 C C . PRO A 1 84 ? -17.051 40.351 65.681 1.00 64.25 84 PRO A C 1
ATOM 596 O O . PRO A 1 84 ? -17.326 39.606 66.651 1.00 64.25 84 PRO A O 1
#

Secondary structure (DSSP, 8-state):
------SS--TTS--HHHHHHHTPPPPTT--HHHHHHHHHHHHHHHHHHHHHHHHHHHHHSS----PPPPPPPPPPPPPPPPP-

Foldseek 3Di:
DDPPPPPDDPPPPDQLLVCLVVVHDDDPPDDPVSVVVNVVSVVVVVVVVVVVVVVCCVVVVPDPPPPPDPDDDPDDDDDDDDDD